Protein AF-A0A9X8DIW0-F1 (afdb_monomer_lite)

Foldseek 3Di:
DDDPPPPDPPFDKDKDQLDPDAADDDDDDPVQVVLQDPDQQQVSDPVCVVVVVRDDPDDDQPPPVDPPDPSRDHDDDVCVVVVSVCCNVRRHMDMDGPVNVVVVVVVVVVVVCVVCVLVCVVVPDVDNDDDDDDDDD

Structure (mmCIF, N/CA/C/O backbone):
data_AF-A0A9X8DIW0-F1
#
_entry.id   AF-A0A9X8DIW0-F1
#
loop_
_atom_site.group_PDB
_atom_site.id
_atom_site.type_symbol
_atom_site.label_atom_id
_atom_site.label_alt_id
_atom_site.label_comp_id
_atom_site.label_asym_id
_atom_site.label_entity_id
_atom_site.label_seq_id
_atom_site.pdbx_PDB_ins_code
_atom_site.Cartn_x
_atom_site.Cartn_y
_atom_site.Cartn_z
_atom_site.occupancy
_atom_site.B_iso_or_equiv
_atom_site.auth_seq_id
_atom_site.auth_comp_id
_atom_site.auth_asym_id
_atom_site.auth_atom_id
_atom_site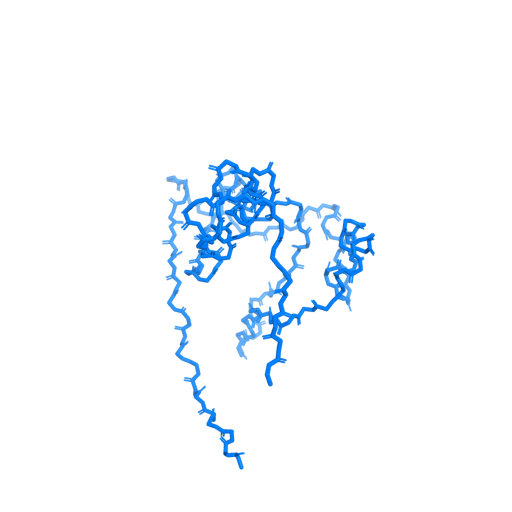.pdbx_PDB_model_num
ATOM 1 N N . MET A 1 1 ? 11.381 -21.574 27.073 1.00 36.53 1 MET A N 1
ATOM 2 C CA . MET A 1 1 ? 10.519 -21.071 25.984 1.00 36.53 1 MET A CA 1
ATOM 3 C C . MET A 1 1 ? 11.313 -21.214 24.698 1.00 36.53 1 MET A C 1
ATOM 5 O O . MET A 1 1 ? 12.237 -20.447 24.476 1.00 36.53 1 MET A O 1
ATOM 9 N N . ALA A 1 2 ? 11.086 -22.306 23.968 1.00 27.34 2 ALA A N 1
ATOM 10 C CA . ALA A 1 2 ? 11.862 -22.637 22.780 1.00 27.34 2 ALA A CA 1
ATOM 11 C C . ALA A 1 2 ? 11.451 -21.700 21.638 1.00 27.34 2 ALA A C 1
ATOM 13 O O . ALA A 1 2 ? 10.291 -21.709 21.22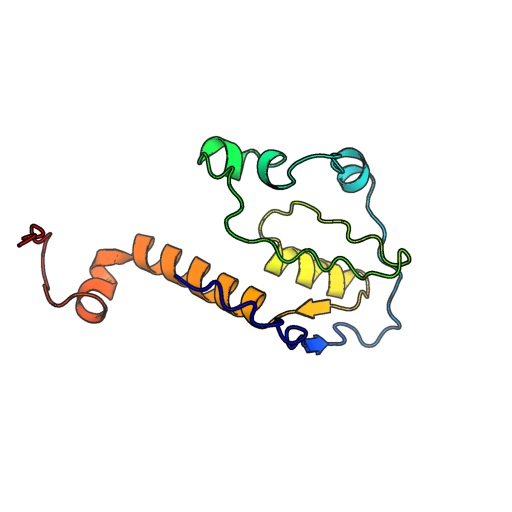9 1.00 27.34 2 ALA A O 1
ATOM 14 N N . LEU A 1 3 ? 12.389 -20.882 21.153 1.00 31.86 3 LEU A N 1
ATOM 15 C CA . LEU A 1 3 ? 12.246 -20.214 19.865 1.00 31.86 3 LEU A CA 1
ATOM 16 C C . LEU A 1 3 ? 12.238 -21.309 18.796 1.00 31.86 3 LEU A C 1
ATOM 18 O O . LEU A 1 3 ? 13.279 -21.876 18.465 1.00 31.86 3 LEU A O 1
ATOM 22 N N . LEU A 1 4 ? 11.053 -21.629 18.283 1.00 32.50 4 LEU A N 1
ATOM 23 C CA . LEU A 1 4 ? 10.934 -22.386 17.050 1.00 32.50 4 LEU A CA 1
ATOM 24 C C . LEU A 1 4 ? 11.437 -21.469 15.926 1.00 32.50 4 LEU A C 1
ATOM 26 O O . LEU A 1 4 ? 10.737 -20.551 15.498 1.00 32.50 4 LEU A O 1
ATOM 30 N N . LEU A 1 5 ? 12.667 -21.704 15.472 1.00 37.09 5 LEU A N 1
ATOM 31 C CA . LEU A 1 5 ? 13.135 -21.273 14.158 1.00 37.09 5 LEU A CA 1
ATOM 32 C C . LEU A 1 5 ? 12.293 -22.014 13.114 1.00 37.09 5 LEU A C 1
ATOM 34 O O . LEU A 1 5 ? 12.677 -23.062 12.601 1.00 37.09 5 LEU A O 1
ATOM 38 N N . VAL A 1 6 ? 11.103 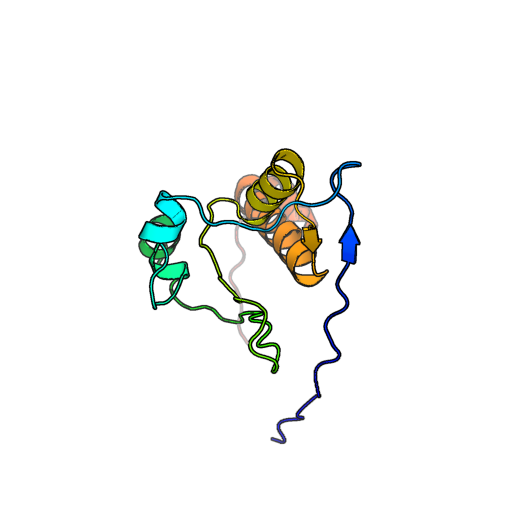-21.487 12.831 1.00 36.91 6 VAL A N 1
ATOM 39 C CA . VAL A 1 6 ? 10.397 -21.806 11.595 1.00 36.91 6 VAL A CA 1
ATOM 40 C C . VAL A 1 6 ? 11.242 -21.187 10.492 1.00 36.91 6 VAL A C 1
ATOM 42 O O . VAL A 1 6 ? 11.278 -19.965 10.347 1.00 36.91 6 VAL A O 1
ATOM 45 N N . ALA A 1 7 ? 11.962 -22.027 9.748 1.00 38.59 7 ALA A N 1
ATOM 46 C CA . ALA A 1 7 ? 12.484 -21.650 8.446 1.00 38.59 7 ALA A CA 1
ATOM 47 C C . ALA A 1 7 ? 11.295 -21.109 7.640 1.00 38.59 7 ALA A C 1
ATOM 49 O O . ALA A 1 7 ? 10.390 -21.865 7.280 1.00 38.59 7 ALA A O 1
ATOM 50 N N . ARG A 1 8 ? 11.232 -19.780 7.475 1.00 43.16 8 ARG A N 1
ATOM 51 C CA . ARG A 1 8 ? 10.155 -19.131 6.730 1.00 43.16 8 ARG A CA 1
ATOM 52 C C . ARG A 1 8 ? 10.195 -19.695 5.307 1.00 43.16 8 ARG A C 1
ATOM 54 O O . ARG A 1 8 ? 11.244 -19.586 4.671 1.00 43.16 8 ARG A O 1
ATOM 61 N N . PRO A 1 9 ? 9.105 -20.298 4.801 1.00 44.84 9 PRO A N 1
ATOM 62 C CA . PRO A 1 9 ? 9.025 -20.607 3.383 1.00 44.84 9 PRO A CA 1
ATOM 63 C C . PRO A 1 9 ? 9.224 -19.302 2.610 1.00 44.84 9 PRO A C 1
ATOM 65 O O . PRO A 1 9 ? 8.772 -18.249 3.068 1.00 44.84 9 PRO A O 1
ATOM 68 N N . ALA A 1 10 ? 9.916 -19.368 1.468 1.00 56.03 10 ALA A N 1
ATOM 69 C CA . ALA A 1 10 ? 9.984 -18.256 0.528 1.00 56.03 10 ALA A CA 1
ATOM 70 C C . ALA A 1 10 ? 8.559 -17.712 0.361 1.00 56.03 10 ALA A C 1
ATOM 72 O O . ALA A 1 10 ? 7.662 -18.460 -0.031 1.00 56.03 10 ALA A O 1
ATOM 73 N N . HIS A 1 11 ? 8.323 -16.473 0.807 1.00 60.78 11 HIS A N 1
ATOM 74 C CA . HIS A 1 11 ? 6.977 -15.909 0.831 1.00 60.78 11 HIS A CA 1
ATOM 75 C C . HIS A 1 11 ? 6.410 -16.019 -0.586 1.00 60.78 11 HIS A C 1
ATOM 77 O O . HIS A 1 11 ? 7.044 -15.550 -1.530 1.00 60.78 11 HIS A O 1
ATOM 83 N N . ALA A 1 12 ? 5.253 -16.670 -0.741 1.00 68.31 12 ALA A N 1
ATOM 84 C CA . ALA A 1 12 ? 4.592 -16.762 -2.035 1.00 68.31 12 ALA A CA 1
ATOM 85 C C . ALA A 1 12 ? 4.382 -15.335 -2.550 1.00 68.31 12 ALA A C 1
ATOM 87 O O . ALA A 1 12 ? 3.722 -14.547 -1.885 1.00 68.31 12 ALA A O 1
ATOM 88 N N . SER A 1 13 ? 4.984 -14.977 -3.676 1.00 69.88 13 SER A N 1
ATOM 89 C CA . SER A 1 13 ? 4.797 -13.684 -4.326 1.00 69.88 13 SER A CA 1
ATOM 90 C C . SER A 1 13 ? 4.102 -13.899 -5.660 1.00 69.88 13 SER A C 1
ATOM 92 O O . SER A 1 13 ? 4.223 -14.956 -6.282 1.00 69.88 13 SER A O 1
ATOM 94 N N . VAL A 1 14 ? 3.325 -12.907 -6.083 1.00 75.81 14 VAL A N 1
ATOM 95 C CA . VAL A 1 14 ? 2.675 -12.921 -7.390 1.00 75.81 14 VAL A CA 1
ATOM 96 C C . VAL A 1 14 ? 3.308 -11.822 -8.224 1.00 75.81 14 VAL A C 1
ATOM 98 O O . VAL A 1 14 ? 3.248 -10.644 -7.867 1.00 75.81 14 VAL A O 1
ATOM 101 N N . THR A 1 15 ? 3.914 -12.221 -9.336 1.00 79.62 15 THR A N 1
ATOM 102 C CA . THR A 1 15 ? 4.410 -11.303 -10.358 1.00 79.62 15 THR A CA 1
ATOM 103 C C . THR A 1 15 ? 3.362 -11.194 -11.444 1.00 79.62 15 THR A C 1
ATOM 105 O O . THR A 1 15 ? 2.865 -12.206 -11.940 1.00 79.62 15 THR A O 1
ATOM 108 N N . PHE A 1 16 ? 3.039 -9.972 -11.831 1.00 74.44 16 PHE A N 1
ATOM 109 C CA . PHE A 1 16 ? 2.148 -9.712 -12.948 1.00 74.44 16 PHE A CA 1
ATOM 110 C C . PHE A 1 16 ? 2.823 -8.780 -13.931 1.00 74.44 16 PHE A C 1
ATOM 112 O O . PHE A 1 16 ? 3.582 -7.879 -13.562 1.00 74.44 16 PHE A O 1
ATOM 119 N N . ASP A 1 17 ? 2.533 -9.027 -15.202 1.00 80.12 17 ASP A N 1
ATOM 120 C CA . ASP A 1 17 ? 2.941 -8.126 -16.254 1.00 80.12 17 ASP A CA 1
ATOM 121 C C . ASP A 1 17 ? 1.940 -6.975 -16.318 1.00 80.12 17 ASP A C 1
ATOM 123 O O . ASP A 1 17 ? 0.772 -7.153 -16.666 1.00 80.12 17 ASP A O 1
ATOM 127 N N . VAL A 1 18 ? 2.379 -5.798 -15.883 1.00 83.00 18 VAL A N 1
ATOM 128 C CA . VAL A 1 18 ? 1.535 -4.598 -15.839 1.00 83.00 18 VAL A CA 1
ATOM 129 C C . VAL A 1 18 ? 1.360 -3.974 -17.219 1.00 83.00 18 VAL A C 1
ATOM 131 O O . VAL A 1 18 ? 0.447 -3.175 -17.406 1.00 83.00 18 VAL A O 1
ATOM 134 N N . SER A 1 19 ? 2.210 -4.314 -18.191 1.00 81.00 19 SER A N 1
ATOM 135 C CA . SER A 1 19 ? 2.206 -3.714 -19.522 1.00 81.00 19 SER A CA 1
ATOM 136 C C . SER A 1 19 ? 2.588 -4.747 -20.583 1.00 81.00 19 SER A C 1
ATOM 138 O O . SER A 1 19 ? 3.519 -5.499 -20.358 1.00 81.00 19 SER A O 1
ATOM 140 N N . PRO A 1 20 ? 1.971 -4.761 -21.779 1.00 83.94 20 PRO A N 1
ATOM 141 C CA . PRO A 1 20 ? 2.337 -5.707 -22.845 1.00 83.94 20 PRO A CA 1
ATOM 142 C C . PRO A 1 20 ? 3.721 -5.438 -23.475 1.00 83.94 20 PRO A C 1
ATOM 144 O O . PRO A 1 20 ? 4.093 -6.072 -24.462 1.00 83.94 20 PRO A O 1
ATOM 147 N N . VAL A 1 21 ? 4.461 -4.453 -22.964 1.00 87.50 21 VAL A N 1
ATOM 148 C CA . VAL A 1 21 ? 5.768 -4.020 -23.461 1.00 87.50 21 VAL A CA 1
ATOM 149 C C . VAL A 1 21 ? 6.862 -4.682 -22.627 1.00 87.50 21 VAL A C 1
ATOM 151 O O . VAL A 1 21 ? 6.726 -4.808 -21.414 1.00 87.50 21 VAL A O 1
ATOM 154 N N . LYS A 1 22 ? 7.973 -5.070 -23.269 1.00 87.88 22 LYS A N 1
ATOM 155 C CA . LYS A 1 22 ? 9.136 -5.641 -22.576 1.00 87.88 22 LYS A CA 1
ATOM 156 C C . LYS A 1 22 ? 9.570 -4.731 -21.424 1.00 87.88 22 LYS A C 1
ATOM 158 O O . LYS A 1 22 ? 9.754 -3.533 -21.631 1.00 87.88 22 LYS A O 1
ATOM 163 N N . ALA A 1 23 ? 9.773 -5.323 -20.250 1.00 86.31 23 ALA A N 1
ATOM 164 C CA . ALA A 1 23 ? 10.077 -4.550 -19.065 1.00 86.31 23 ALA A CA 1
ATOM 165 C C . ALA A 1 23 ? 11.423 -3.811 -19.153 1.00 86.31 23 ALA A C 1
ATOM 167 O O . ALA A 1 23 ? 12.425 -4.359 -19.625 1.00 86.31 23 ALA A O 1
ATOM 168 N N . ASN A 1 24 ? 11.432 -2.578 -18.654 1.00 86.94 24 ASN A N 1
ATOM 169 C CA . ASN A 1 24 ? 12.611 -1.737 -18.514 1.00 86.94 24 ASN A CA 1
ATOM 170 C C . ASN A 1 24 ? 13.320 -2.005 -17.177 1.00 86.94 24 ASN A C 1
ATOM 172 O O . ASN A 1 24 ? 12.646 -2.281 -16.175 1.00 86.94 24 ASN A O 1
ATOM 176 N N . PRO A 1 25 ? 14.659 -1.871 -17.125 1.00 84.31 25 PRO A N 1
ATOM 177 C CA . PRO A 1 25 ? 15.393 -1.903 -15.865 1.00 84.31 25 PRO A CA 1
ATOM 178 C C . PRO A 1 25 ? 14.915 -0.783 -14.935 1.00 84.31 25 PRO A C 1
ATOM 180 O O . PRO A 1 25 ? 14.544 0.302 -15.385 1.00 84.31 25 PRO A O 1
ATOM 183 N N . PHE A 1 26 ? 14.909 -1.056 -13.632 1.00 81.25 26 PHE A N 1
ATOM 184 C CA . PHE A 1 26 ? 14.533 -0.063 -12.635 1.00 81.25 26 PHE A CA 1
ATOM 185 C C . PHE A 1 26 ? 15.673 0.935 -12.422 1.00 81.25 26 PHE A C 1
ATOM 187 O O . PHE A 1 26 ? 16.791 0.546 -12.085 1.00 81.25 26 PHE A O 1
ATOM 194 N N . GLU A 1 27 ? 15.378 2.224 -12.572 1.00 81.50 27 GLU A N 1
ATOM 195 C CA . GLU A 1 27 ? 16.327 3.302 -12.312 1.00 81.50 27 GLU A CA 1
ATOM 196 C C . GLU A 1 27 ? 15.748 4.314 -11.326 1.00 81.50 27 GLU A C 1
ATOM 198 O O . GLU A 1 27 ? 14.592 4.733 -11.425 1.00 81.50 27 GLU A O 1
ATOM 203 N N . LEU A 1 28 ? 16.590 4.737 -10.381 1.00 77.25 28 LEU A N 1
ATOM 204 C CA . LEU A 1 28 ? 16.266 5.822 -9.461 1.00 77.25 28 LEU A CA 1
ATOM 205 C C . LEU A 1 28 ? 16.291 7.152 -10.198 1.00 77.25 28 LEU A C 1
ATOM 207 O O . LEU A 1 28 ? 17.271 7.473 -10.891 1.00 77.25 28 LEU A O 1
ATOM 211 N N . ASP A 1 29 ? 15.263 7.962 -9.976 1.00 77.12 29 ASP A N 1
ATOM 212 C CA . ASP A 1 29 ? 15.304 9.345 -10.424 1.00 77.12 29 ASP A CA 1
ATOM 213 C C . ASP A 1 29 ? 16.295 10.175 -9.580 1.00 77.12 29 ASP A C 1
ATOM 215 O O . ASP A 1 29 ? 16.903 9.705 -8.610 1.00 77.12 29 ASP A O 1
ATOM 219 N N . PHE A 1 30 ? 16.528 11.421 -9.990 1.00 72.38 30 PHE A N 1
ATOM 220 C CA . PHE A 1 30 ? 17.466 12.310 -9.303 1.00 72.38 30 PHE A CA 1
ATOM 221 C C . PHE A 1 30 ? 17.085 12.558 -7.835 1.00 72.38 30 PHE A C 1
ATOM 223 O O . PHE A 1 30 ? 17.960 12.574 -6.967 1.00 72.38 30 PHE A O 1
ATOM 230 N N . LEU A 1 31 ? 15.793 12.724 -7.549 1.00 68.94 31 LEU A N 1
ATOM 231 C CA . LEU A 1 31 ? 15.292 13.018 -6.212 1.00 68.94 31 LEU A CA 1
ATOM 232 C C . LEU A 1 31 ? 15.384 11.782 -5.314 1.00 68.94 31 LEU A C 1
ATOM 234 O O . LEU A 1 31 ? 15.800 11.897 -4.169 1.00 68.94 31 LEU A O 1
ATOM 238 N N . GLU A 1 32 ? 15.075 10.601 -5.836 1.00 74.06 32 GLU A N 1
ATOM 239 C CA . GLU A 1 32 ? 15.212 9.322 -5.137 1.00 74.06 32 GLU A CA 1
ATOM 240 C C . GLU A 1 32 ? 16.671 8.983 -4.846 1.00 74.06 32 GLU A C 1
ATOM 242 O O . GLU A 1 32 ? 16.992 8.476 -3.772 1.00 74.06 32 GLU A O 1
ATOM 247 N N . ARG A 1 33 ? 17.577 9.319 -5.768 1.00 70.94 33 ARG A N 1
ATOM 248 C CA . ARG A 1 33 ? 19.020 9.158 -5.570 1.00 70.94 33 ARG A CA 1
ATOM 249 C C . ARG A 1 33 ? 19.565 10.130 -4.520 1.00 70.94 33 ARG A C 1
ATOM 251 O O . ARG A 1 33 ? 20.435 9.743 -3.749 1.00 70.94 33 ARG A O 1
ATOM 258 N N . ALA A 1 34 ? 19.035 11.353 -4.456 1.00 63.59 34 ALA A N 1
ATOM 259 C CA . ALA A 1 34 ? 19.357 12.325 -3.409 1.00 63.59 34 ALA A CA 1
ATOM 260 C C . ALA A 1 34 ? 18.719 11.969 -2.054 1.00 63.59 34 ALA A C 1
ATOM 262 O O . ALA A 1 34 ? 19.278 12.275 -1.003 1.00 63.59 34 ALA A O 1
ATOM 263 N N . LEU A 1 35 ? 17.555 11.315 -2.083 1.00 62.66 35 LEU A N 1
ATOM 264 C CA . LEU A 1 35 ? 16.843 10.843 -0.903 1.00 62.66 35 LEU A CA 1
ATOM 265 C C . LEU A 1 35 ? 17.378 9.524 -0.374 1.00 62.66 35 LEU A C 1
ATOM 267 O O . LEU A 1 35 ? 17.047 9.255 0.769 1.00 62.66 35 LEU A O 1
ATOM 271 N N . LYS A 1 36 ? 18.148 8.741 -1.153 1.00 59.97 36 LYS A N 1
ATOM 272 C CA . LYS A 1 36 ? 18.758 7.448 -0.784 1.00 59.97 36 LYS A CA 1
ATOM 273 C C . LYS A 1 36 ? 19.629 7.644 0.468 1.00 59.97 36 LYS A C 1
ATOM 275 O O . LYS A 1 36 ? 20.794 8.030 0.348 1.00 59.97 36 LYS A O 1
ATOM 280 N N . PRO A 1 37 ? 19.115 7.419 1.689 1.00 50.19 37 PRO A N 1
ATOM 281 C CA . PRO A 1 37 ? 19.923 7.586 2.875 1.00 50.19 37 PRO A CA 1
ATOM 282 C C . PRO A 1 37 ? 20.583 6.234 3.147 1.00 50.19 37 PRO A C 1
ATOM 284 O O . PRO A 1 37 ? 19.948 5.188 3.042 1.00 50.19 37 PRO A O 1
ATOM 287 N N . GLY A 1 38 ? 21.826 6.219 3.612 1.00 52.75 38 GLY A N 1
ATOM 288 C CA . GLY A 1 38 ? 22.373 5.039 4.294 1.00 52.75 38 GLY A CA 1
ATOM 289 C C . GLY A 1 38 ? 21.699 4.776 5.656 1.00 52.75 38 GLY A C 1
ATOM 290 O O . GLY A 1 38 ? 22.378 4.375 6.592 1.00 52.75 38 GLY A O 1
ATOM 291 N N . GLY A 1 39 ? 20.406 5.090 5.815 1.00 58.00 39 GLY A N 1
ATOM 292 C CA . GLY A 1 39 ? 19.682 5.152 7.087 1.00 58.00 39 GLY A CA 1
ATOM 293 C C . GLY A 1 39 ? 18.216 4.715 6.983 1.00 58.00 39 GLY A C 1
ATOM 294 O O . GLY A 1 39 ? 17.719 4.399 5.905 1.00 58.00 39 GLY A O 1
ATOM 295 N N . HIS A 1 40 ? 17.518 4.688 8.125 1.00 62.03 40 HIS A N 1
ATOM 296 C CA . HIS A 1 40 ? 16.141 4.187 8.239 1.00 62.03 40 HIS A CA 1
ATOM 297 C C . HIS A 1 40 ? 15.175 4.966 7.328 1.00 62.03 40 HIS A C 1
ATOM 299 O O . HIS A 1 40 ? 14.826 6.116 7.599 1.00 62.03 40 HIS A O 1
ATOM 305 N N . VAL A 1 41 ? 14.699 4.305 6.270 1.00 69.25 41 VAL A N 1
ATOM 306 C CA . VAL A 1 41 ? 13.831 4.857 5.214 1.00 69.25 41 VAL A CA 1
ATOM 307 C C . VAL A 1 41 ? 12.579 5.548 5.774 1.00 69.25 41 VAL A C 1
ATOM 309 O O . VAL A 1 41 ? 12.135 6.562 5.240 1.00 69.25 41 VAL A O 1
ATOM 312 N N . VAL A 1 42 ? 12.059 5.077 6.907 1.00 70.38 42 VAL A N 1
ATOM 313 C CA . VAL A 1 42 ? 10.885 5.651 7.586 1.00 70.38 42 VAL A CA 1
ATOM 314 C C . VAL A 1 42 ? 11.134 7.073 8.106 1.00 70.38 42 VAL A C 1
ATOM 316 O O . VAL A 1 42 ? 10.264 7.931 7.984 1.00 70.38 42 VAL A O 1
ATOM 319 N N . HIS A 1 43 ? 12.337 7.377 8.600 1.00 70.25 43 HIS A N 1
ATOM 320 C CA . HIS A 1 43 ? 12.665 8.709 9.127 1.00 70.25 43 HIS A CA 1
ATOM 321 C C . HIS A 1 43 ? 12.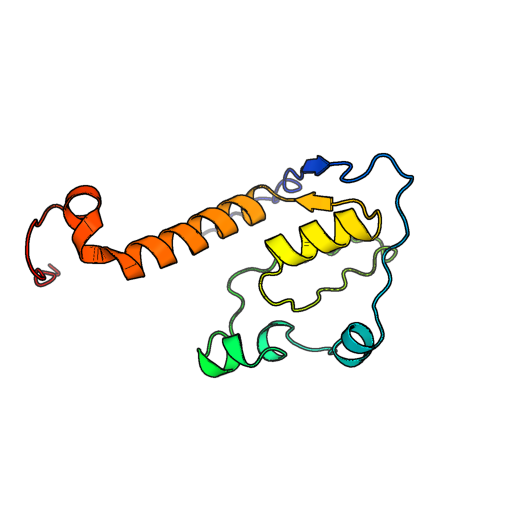809 9.783 8.045 1.00 70.25 43 HIS A C 1
ATOM 323 O O . HIS A 1 43 ? 12.779 10.972 8.362 1.00 70.25 43 HIS A O 1
ATOM 329 N N . SER A 1 44 ? 12.962 9.381 6.780 1.00 71.69 44 SER A N 1
ATOM 330 C CA . SER A 1 44 ? 13.106 10.316 5.659 1.00 71.69 44 SER A CA 1
ATOM 331 C C . SER A 1 44 ? 11.817 11.088 5.343 1.00 71.69 44 SER A C 1
ATOM 333 O O . SER A 1 44 ? 11.867 12.110 4.660 1.00 71.69 44 SER A O 1
ATOM 335 N N . ARG A 1 45 ? 10.657 10.636 5.846 1.00 74.19 45 ARG A N 1
ATOM 336 C CA . ARG A 1 45 ? 9.352 11.262 5.593 1.00 74.19 45 ARG A CA 1
ATOM 337 C C . ARG A 1 45 ? 8.840 11.992 6.831 1.00 74.19 45 ARG A C 1
ATOM 339 O O . ARG A 1 45 ? 8.779 11.435 7.926 1.00 74.19 45 ARG A O 1
ATOM 346 N N . THR A 1 46 ? 8.423 13.241 6.628 1.00 75.38 46 THR A N 1
ATOM 347 C CA . THR A 1 46 ? 7.863 14.103 7.678 1.00 75.38 46 THR A CA 1
ATOM 348 C C . THR A 1 46 ? 6.587 13.524 8.274 1.00 75.38 46 THR A C 1
ATOM 350 O O . THR A 1 46 ? 6.448 13.538 9.484 1.00 75.38 46 THR A O 1
ATOM 353 N N . GLU A 1 47 ? 5.721 12.911 7.461 1.00 75.50 47 GLU A N 1
ATOM 354 C CA . GLU A 1 47 ? 4.473 12.283 7.918 1.00 75.50 47 GLU A CA 1
ATOM 355 C C . GLU A 1 47 ? 4.696 11.280 9.063 1.00 75.50 47 GLU A C 1
ATOM 357 O O . GLU A 1 47 ? 4.064 11.380 10.114 1.00 75.50 47 GLU A O 1
ATOM 362 N N . TYR A 1 48 ? 5.652 10.358 8.906 1.00 75.94 48 TYR A N 1
ATOM 363 C CA . TYR A 1 48 ? 5.972 9.375 9.944 1.00 75.94 48 TYR A CA 1
ATOM 364 C C . TYR A 1 48 ? 6.678 10.007 11.142 1.00 75.94 48 TYR A C 1
ATOM 366 O O . TYR A 1 48 ? 6.429 9.627 12.287 1.00 75.94 48 TYR A O 1
ATOM 374 N N . LYS A 1 49 ? 7.542 10.998 10.897 1.00 76.19 49 LYS A N 1
ATOM 375 C CA . LYS A 1 49 ? 8.233 11.734 11.960 1.00 76.19 49 LYS A CA 1
ATOM 376 C C . LYS A 1 49 ? 7.246 12.494 12.850 1.00 76.19 49 LYS A C 1
ATOM 378 O O . LYS A 1 49 ? 7.354 12.413 14.073 1.00 76.19 49 LYS A O 1
ATOM 383 N N . ASP A 1 50 ? 6.282 13.180 12.248 1.00 81.25 50 ASP A N 1
ATOM 384 C CA . ASP A 1 50 ? 5.284 13.999 12.938 1.00 81.25 50 ASP A CA 1
ATOM 385 C C . ASP A 1 50 ? 4.323 13.123 13.754 1.00 81.25 50 ASP A C 1
ATOM 387 O O . ASP A 1 50 ? 3.952 13.478 14.873 1.00 81.25 50 ASP A O 1
ATOM 391 N N . GLN A 1 51 ? 4.006 11.927 13.248 1.00 78.94 51 GLN A N 1
ATOM 392 C CA . GLN A 1 51 ? 3.211 10.923 13.965 1.00 78.94 51 GLN A CA 1
ATOM 393 C C . GLN A 1 51 ? 4.022 10.081 14.967 1.00 78.94 51 GLN A C 1
ATOM 395 O O . GLN A 1 51 ? 3.459 9.229 15.651 1.00 78.94 51 GLN A O 1
ATOM 400 N N . ARG A 1 52 ? 5.336 10.323 15.098 1.00 78.12 52 ARG A N 1
ATOM 401 C CA . ARG A 1 52 ? 6.275 9.523 15.913 1.00 78.12 52 ARG A CA 1
ATOM 402 C C . ARG A 1 52 ? 6.286 8.026 15.563 1.00 78.12 52 ARG A C 1
ATOM 404 O O . ARG A 1 52 ? 6.619 7.189 16.399 1.00 78.12 52 ARG A O 1
ATOM 411 N N . CYS A 1 53 ? 5.985 7.685 14.314 1.00 71.94 53 CYS A N 1
ATOM 412 C CA . CYS A 1 53 ? 6.044 6.328 13.780 1.00 71.94 53 CYS A CA 1
ATOM 413 C C . CYS A 1 53 ? 7.452 6.032 13.246 1.00 71.94 53 CYS A C 1
ATOM 415 O O . CYS A 1 53 ? 7.675 6.007 12.041 1.00 71.94 53 CYS A O 1
ATOM 417 N N . SER A 1 54 ? 8.428 5.864 14.138 1.00 71.56 54 SER A N 1
ATOM 418 C CA . SER A 1 54 ? 9.832 5.619 13.763 1.00 71.56 54 SER A CA 1
ATOM 419 C C . SER A 1 54 ? 10.229 4.148 13.711 1.00 71.56 54 SER A C 1
ATOM 421 O O . SER A 1 54 ? 11.199 3.791 13.043 1.00 71.56 54 SER A O 1
ATOM 423 N N . GLU A 1 55 ? 9.518 3.302 14.451 1.00 72.19 55 GLU A N 1
ATOM 424 C CA . GLU A 1 55 ? 9.868 1.897 14.611 1.00 72.19 55 GLU A CA 1
ATOM 425 C C . GLU A 1 55 ? 9.259 1.050 13.492 1.00 72.19 55 GLU A C 1
ATOM 427 O O . GLU A 1 55 ? 8.061 1.110 13.216 1.00 72.19 55 GLU A O 1
ATOM 432 N N . VAL A 1 56 ? 10.097 0.234 12.854 1.00 70.88 56 VAL A N 1
ATOM 433 C CA . VAL A 1 56 ? 9.650 -0.775 11.894 1.00 70.88 56 VAL A CA 1
ATOM 434 C C . VAL A 1 56 ? 9.527 -2.095 12.640 1.00 70.88 56 VAL A C 1
ATOM 436 O O . VAL A 1 56 ? 10.529 -2.744 12.917 1.00 70.88 56 VAL A O 1
ATOM 439 N N . ILE A 1 57 ? 8.294 -2.495 12.951 1.00 63.19 57 ILE A N 1
ATOM 440 C CA . ILE A 1 57 ? 8.007 -3.734 13.696 1.00 63.19 57 ILE A CA 1
ATOM 441 C C . ILE A 1 57 ? 8.438 -4.973 12.894 1.00 63.19 57 ILE A C 1
ATOM 443 O O . ILE A 1 57 ? 8.884 -5.970 13.456 1.00 63.19 57 ILE A O 1
ATOM 447 N N . GLN A 1 58 ? 8.325 -4.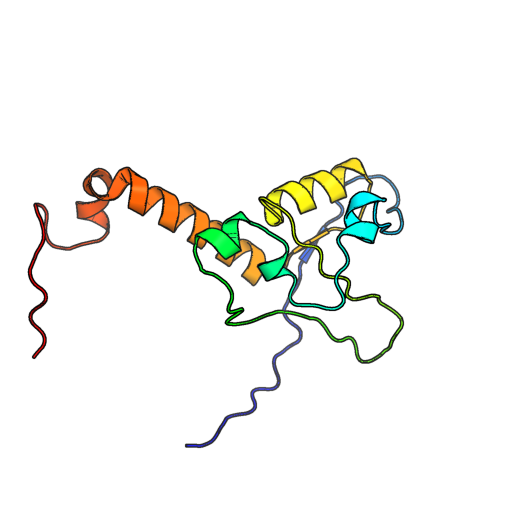914 11.565 1.00 60.66 58 GLN A N 1
ATOM 448 C CA . GLN A 1 58 ? 8.804 -5.961 10.673 1.00 60.66 58 GLN A CA 1
ATOM 449 C C . GLN A 1 58 ? 9.090 -5.369 9.290 1.00 60.66 58 GLN A C 1
ATOM 451 O O . GLN A 1 58 ? 8.221 -4.721 8.708 1.00 60.66 58 GLN A O 1
ATOM 456 N N . SER A 1 59 ? 10.286 -5.605 8.748 1.00 62.62 59 SER A N 1
ATOM 457 C CA . SER A 1 59 ? 10.579 -5.355 7.336 1.00 62.62 59 SER A CA 1
ATOM 458 C C . SER A 1 59 ? 10.615 -6.671 6.574 1.00 62.62 59 SER A C 1
ATOM 460 O O . SER A 1 59 ? 10.721 -7.761 7.135 1.00 62.62 59 SER A O 1
ATOM 462 N N . SER A 1 60 ? 10.479 -6.572 5.264 1.00 56.47 60 SER A N 1
ATOM 463 C CA . SER A 1 60 ? 10.691 -7.692 4.363 1.00 56.47 60 SER A CA 1
ATOM 464 C C . SER A 1 60 ? 11.775 -7.326 3.377 1.00 56.47 60 SER A C 1
ATOM 466 O O . SER A 1 60 ? 11.538 -7.218 2.183 1.00 56.47 60 SER A O 1
ATOM 468 N N . SER A 1 61 ? 12.952 -7.037 3.912 1.00 58.03 61 SER A N 1
ATOM 469 C CA . SER A 1 61 ? 14.152 -6.933 3.099 1.00 58.03 61 SER A CA 1
ATOM 470 C C . SER A 1 61 ? 14.486 -8.354 2.662 1.00 58.03 61 SER A C 1
ATOM 472 O O . SER A 1 61 ? 14.738 -9.213 3.513 1.00 58.03 61 SER A O 1
ATOM 474 N N . SER A 1 62 ? 14.395 -8.631 1.367 1.00 49.41 62 SER A N 1
ATOM 475 C CA . SER A 1 62 ? 14.853 -9.900 0.827 1.00 49.41 62 SER A CA 1
ATOM 476 C C . SER A 1 62 ? 16.344 -9.736 0.612 1.00 49.41 62 SER A C 1
ATOM 478 O O . SER A 1 62 ? 16.781 -9.451 -0.493 1.00 49.41 62 SER A O 1
ATOM 480 N N . SER A 1 63 ? 17.142 -9.933 1.661 1.00 45.09 63 SER A N 1
ATOM 481 C CA . SER A 1 63 ? 18.571 -10.164 1.482 1.00 45.09 63 SER A CA 1
ATOM 482 C C . SER A 1 63 ? 18.741 -11.457 0.681 1.00 45.09 63 SER A C 1
ATOM 484 O O . SER A 1 63 ? 18.893 -12.545 1.238 1.00 45.09 63 SER A O 1
ATOM 486 N N . THR A 1 64 ? 18.659 -11.358 -0.647 1.00 40.31 64 THR A N 1
ATOM 487 C CA . THR A 1 64 ? 19.138 -12.403 -1.535 1.00 40.31 64 THR A CA 1
ATOM 488 C C . THR A 1 64 ? 20.625 -12.522 -1.256 1.00 40.31 64 THR A C 1
ATOM 490 O O . THR A 1 64 ? 21.373 -11.548 -1.304 1.00 40.31 64 THR A O 1
ATOM 493 N N . VAL A 1 65 ? 21.027 -13.728 -0.874 1.00 42.69 65 VAL A N 1
ATOM 494 C CA . VAL A 1 65 ? 22.384 -14.088 -0.448 1.00 42.69 65 VAL A CA 1
ATOM 495 C C . VAL A 1 65 ? 23.407 -13.933 -1.589 1.00 42.69 65 VAL A C 1
ATOM 497 O O . VAL A 1 65 ? 24.609 -13.957 -1.346 1.00 42.69 65 VAL A O 1
ATOM 500 N N . ASP A 1 66 ? 22.939 -13.655 -2.805 1.00 39.38 66 ASP A N 1
ATOM 501 C CA . ASP A 1 66 ? 23.752 -13.384 -3.980 1.00 39.38 66 ASP A CA 1
ATOM 502 C C . ASP A 1 66 ? 23.657 -11.886 -4.306 1.00 39.38 66 ASP A C 1
ATOM 504 O O . ASP A 1 66 ? 22.588 -11.377 -4.643 1.00 39.38 66 ASP A O 1
ATOM 508 N N . GLY A 1 67 ? 24.767 -11.161 -4.132 1.00 42.56 67 GLY A N 1
ATOM 509 C CA . GLY A 1 67 ? 24.875 -9.695 -4.194 1.00 42.56 67 GLY A CA 1
ATOM 510 C C . GLY A 1 67 ? 24.663 -9.044 -5.569 1.00 42.56 67 GLY A C 1
ATOM 511 O O . GLY A 1 67 ? 25.403 -8.126 -5.911 1.00 42.56 67 GLY A O 1
ATOM 512 N N . ASP A 1 68 ? 23.685 -9.508 -6.346 1.00 41.25 68 ASP A N 1
ATOM 513 C CA . ASP A 1 68 ? 23.388 -9.048 -7.710 1.00 41.25 68 ASP A CA 1
ATOM 514 C C . ASP A 1 68 ? 22.093 -8.213 -7.811 1.00 41.25 68 ASP A C 1
ATOM 516 O O . ASP A 1 68 ? 21.821 -7.588 -8.836 1.00 41.25 68 ASP A O 1
ATOM 520 N N . HIS A 1 69 ?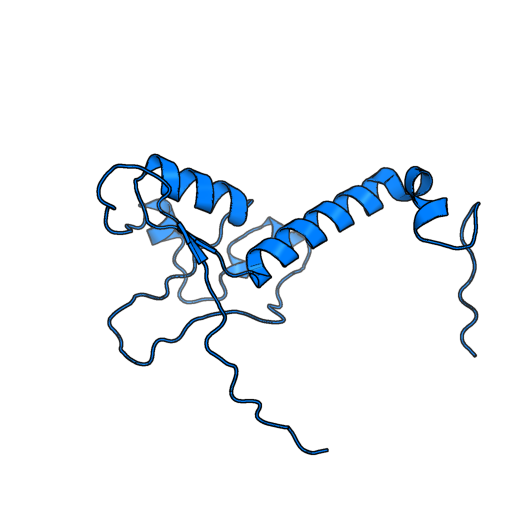 21.273 -8.155 -6.756 1.00 51.19 69 HIS A N 1
ATOM 521 C CA . HIS A 1 69 ? 20.052 -7.340 -6.727 1.00 51.19 69 HIS A CA 1
ATOM 522 C C . HIS A 1 69 ? 20.168 -6.266 -5.641 1.00 51.19 69 HIS A C 1
ATOM 524 O O . HIS A 1 69 ? 20.193 -6.562 -4.448 1.00 51.19 69 HIS A O 1
ATOM 530 N N . ASP A 1 70 ? 20.295 -5.004 -6.070 1.00 54.41 70 ASP A N 1
ATOM 531 C CA . ASP A 1 70 ? 20.279 -3.831 -5.191 1.00 54.41 70 ASP A CA 1
ATOM 532 C C . ASP A 1 70 ? 18.884 -3.736 -4.554 1.00 54.41 70 ASP A C 1
ATOM 534 O O . ASP A 1 70 ? 17.948 -3.224 -5.170 1.00 54.41 70 ASP A O 1
ATOM 538 N N . ASP A 1 71 ? 18.744 -4.274 -3.339 1.00 61.84 71 ASP A N 1
ATOM 539 C CA . ASP A 1 71 ? 17.521 -4.292 -2.522 1.00 61.84 71 ASP A CA 1
ATOM 540 C C . ASP A 1 71 ? 17.240 -2.874 -1.974 1.00 61.84 71 ASP A C 1
ATOM 542 O O . ASP A 1 71 ? 17.210 -2.585 -0.775 1.00 61.84 71 ASP A O 1
ATOM 546 N N . THR A 1 72 ? 17.128 -1.924 -2.901 1.00 70.31 72 THR A N 1
ATOM 547 C CA . THR A 1 72 ? 16.947 -0.507 -2.629 1.00 70.31 72 THR A CA 1
ATOM 548 C C . THR A 1 72 ? 15.514 -0.254 -2.190 1.00 70.31 72 THR A C 1
ATOM 550 O O . THR A 1 72 ? 14.570 -0.305 -2.977 1.00 70.31 72 THR A O 1
ATOM 553 N N . ILE A 1 73 ? 15.360 0.093 -0.916 1.00 74.06 73 ILE A N 1
ATOM 554 C CA . ILE A 1 73 ? 14.080 0.505 -0.344 1.00 74.06 73 ILE A CA 1
ATOM 555 C C . ILE A 1 73 ? 13.943 2.024 -0.481 1.00 74.06 73 ILE A C 1
ATOM 557 O O . ILE A 1 73 ? 14.778 2.784 0.010 1.00 74.06 73 ILE A O 1
ATOM 561 N N . ILE A 1 74 ? 12.855 2.474 -1.108 1.00 75.44 74 ILE A N 1
ATOM 562 C CA . ILE A 1 74 ? 12.557 3.896 -1.322 1.00 75.44 74 ILE A CA 1
ATOM 563 C C . ILE A 1 74 ? 11.305 4.267 -0.532 1.00 75.44 74 ILE A C 1
ATOM 565 O O . ILE A 1 74 ? 10.253 3.645 -0.682 1.00 75.44 74 ILE A O 1
ATOM 569 N N . ALA A 1 75 ? 11.389 5.313 0.292 1.00 75.38 75 ALA A N 1
ATOM 570 C CA . ALA A 1 75 ? 10.206 5.851 0.951 1.00 75.38 75 ALA A CA 1
ATOM 571 C C . ALA A 1 75 ? 9.306 6.526 -0.083 1.00 75.38 75 ALA A C 1
ATOM 573 O O . ALA A 1 75 ? 9.733 7.464 -0.756 1.00 75.38 75 ALA A O 1
ATOM 574 N N . SER A 1 76 ? 8.034 6.145 -0.132 1.00 76.94 76 SER A N 1
ATOM 575 C CA . SER A 1 76 ? 7.044 6.746 -1.022 1.00 76.94 76 SER A CA 1
ATOM 576 C C . SER A 1 76 ? 5.745 7.033 -0.276 1.00 76.94 76 SER A C 1
ATOM 578 O O . SER A 1 76 ? 5.297 6.223 0.537 1.00 76.94 76 SER A O 1
ATOM 580 N N . ALA A 1 77 ? 5.144 8.192 -0.550 1.00 76.19 77 ALA A N 1
ATOM 581 C CA . ALA A 1 77 ? 3.789 8.482 -0.097 1.00 76.19 77 ALA A CA 1
ATOM 582 C C . ALA A 1 77 ? 2.816 7.609 -0.902 1.00 76.19 77 ALA A C 1
ATOM 584 O O . ALA A 1 77 ? 2.891 7.580 -2.130 1.00 76.19 77 ALA A O 1
ATOM 585 N N . ASN A 1 78 ? 1.915 6.893 -0.222 1.00 79.19 78 ASN A N 1
ATOM 586 C CA . ASN A 1 78 ? 1.036 5.898 -0.852 1.00 79.19 78 ASN A CA 1
ATOM 587 C C . ASN A 1 78 ? 1.813 4.847 -1.670 1.00 79.19 78 ASN A C 1
ATOM 589 O O . ASN A 1 78 ? 1.439 4.538 -2.803 1.00 79.19 78 ASN A O 1
ATOM 593 N N . GLY A 1 79 ? 2.897 4.302 -1.102 1.00 82.44 79 GLY A N 1
ATOM 594 C CA . GLY A 1 79 ? 3.851 3.441 -1.812 1.00 82.44 79 GLY A CA 1
ATOM 595 C C . GLY A 1 79 ? 3.234 2.271 -2.585 1.00 82.44 79 GLY A C 1
ATOM 596 O O . GLY A 1 79 ? 3.707 1.962 -3.673 1.00 82.44 79 GLY A O 1
ATOM 597 N N . PHE A 1 80 ? 2.135 1.687 -2.095 1.00 86.69 80 PHE A N 1
ATOM 598 C CA . PHE A 1 80 ? 1.408 0.633 -2.810 1.00 86.69 80 PHE A CA 1
ATOM 599 C C . PHE A 1 80 ? 0.819 1.125 -4.145 1.00 86.69 80 PHE A C 1
ATOM 601 O O . PHE A 1 80 ? 1.087 0.553 -5.199 1.00 86.69 80 PHE A O 1
ATOM 608 N N . VAL A 1 81 ? 0.057 2.225 -4.123 1.00 89.69 81 VAL A N 1
ATOM 609 C CA . VAL A 1 81 ? -0.598 2.775 -5.324 1.00 89.69 81 VAL A CA 1
ATOM 610 C C . VAL A 1 81 ? 0.425 3.423 -6.248 1.00 89.69 81 VAL A C 1
ATOM 612 O O . VAL A 1 81 ? 0.424 3.156 -7.447 1.00 89.69 81 VAL A O 1
ATOM 615 N N . LEU A 1 82 ? 1.321 4.255 -5.707 1.00 89.44 82 LEU A N 1
ATOM 616 C CA . LEU A 1 82 ? 2.299 4.963 -6.529 1.00 89.44 82 LEU A CA 1
ATOM 617 C C . LEU A 1 82 ? 3.324 4.002 -7.142 1.00 89.44 82 LEU A C 1
ATOM 619 O O . LEU A 1 82 ? 3.712 4.189 -8.293 1.00 89.44 82 LEU A O 1
ATOM 623 N N . GLY A 1 83 ? 3.709 2.948 -6.417 1.00 88.75 83 GLY A N 1
ATOM 624 C CA . GLY A 1 83 ? 4.537 1.868 -6.950 1.00 88.75 83 GLY A CA 1
ATOM 625 C C . GLY A 1 83 ? 3.860 1.158 -8.121 1.00 88.75 83 GLY A C 1
ATOM 626 O O . GLY A 1 83 ? 4.485 0.976 -9.164 1.00 88.75 83 GLY A O 1
ATOM 627 N N . ALA A 1 84 ? 2.563 0.850 -7.999 1.00 90.69 84 ALA A N 1
ATOM 628 C CA . ALA A 1 84 ? 1.800 0.237 -9.083 1.00 90.69 84 ALA A CA 1
ATOM 629 C C . ALA A 1 84 ? 1.682 1.133 -10.322 1.00 90.69 84 ALA A C 1
ATOM 631 O O . ALA A 1 84 ? 1.937 0.689 -11.442 1.00 90.69 84 ALA A O 1
ATOM 632 N N . VAL A 1 85 ? 1.358 2.413 -10.121 1.00 91.75 85 VAL A N 1
ATOM 633 C CA . VAL A 1 85 ? 1.273 3.407 -11.202 1.00 91.75 85 VAL A CA 1
ATOM 634 C C . VAL A 1 85 ? 2.623 3.586 -11.892 1.00 91.75 85 VAL A C 1
ATOM 636 O O . VAL A 1 85 ? 2.683 3.635 -13.120 1.00 91.75 85 VAL A O 1
ATOM 639 N N . ARG A 1 86 ? 3.717 3.660 -11.125 1.00 88.56 86 ARG A N 1
ATOM 640 C CA . ARG A 1 86 ? 5.068 3.766 -11.681 1.00 88.56 86 ARG A CA 1
ATOM 641 C C . ARG A 1 86 ? 5.417 2.542 -12.514 1.00 88.56 86 ARG A C 1
ATOM 643 O O . ARG A 1 86 ? 5.864 2.707 -13.643 1.00 88.56 86 ARG A O 1
ATOM 650 N N . ALA A 1 87 ? 5.182 1.342 -11.983 1.00 89.75 87 ALA A N 1
ATOM 651 C CA . ALA A 1 87 ? 5.465 0.109 -12.703 1.00 89.75 87 ALA A CA 1
ATOM 652 C C . ALA A 1 87 ? 4.705 0.051 -14.033 1.00 89.75 87 ALA A C 1
ATOM 654 O O . ALA A 1 87 ? 5.299 -0.253 -15.063 1.00 89.75 87 ALA A O 1
ATOM 655 N N . TYR A 1 88 ? 3.426 0.433 -14.031 1.00 90.81 88 TYR A N 1
ATOM 656 C CA . TYR A 1 88 ? 2.628 0.515 -15.252 1.00 90.81 88 TYR A CA 1
ATOM 657 C C . TYR A 1 88 ? 3.198 1.528 -16.259 1.00 90.81 88 TYR A C 1
ATOM 659 O O . TYR A 1 88 ? 3.463 1.178 -17.408 1.00 90.81 88 TYR A O 1
ATOM 667 N N . ASN A 1 89 ? 3.427 2.772 -15.825 1.00 91.19 89 ASN A N 1
ATOM 668 C CA . ASN A 1 89 ? 3.843 3.870 -16.705 1.00 91.19 89 ASN A CA 1
ATOM 669 C C . ASN A 1 89 ? 5.269 3.718 -17.250 1.00 91.19 89 ASN A C 1
ATOM 671 O O . ASN A 1 89 ? 5.567 4.233 -18.323 1.00 91.19 89 ASN A O 1
ATOM 675 N N . GLN A 1 90 ? 6.158 3.068 -16.499 1.00 90.25 90 GLN A N 1
ATOM 676 C CA . GLN A 1 90 ? 7.572 2.911 -16.857 1.00 90.25 90 GLN A CA 1
ATOM 677 C C . GLN A 1 90 ? 7.899 1.507 -17.380 1.00 90.25 90 GLN A C 1
ATOM 679 O O . GLN A 1 90 ? 9.059 1.222 -17.678 1.00 90.25 90 GLN A O 1
ATOM 684 N N . HIS A 1 91 ? 6.882 0.655 -17.543 1.00 90.62 91 HIS A N 1
ATOM 685 C CA . HIS A 1 91 ? 7.019 -0.731 -17.984 1.00 90.62 91 HIS A CA 1
ATOM 686 C C . HIS A 1 91 ? 7.958 -1.532 -17.070 1.00 90.62 91 HIS A C 1
ATOM 688 O O . HIS A 1 91 ? 8.892 -2.168 -17.539 1.00 90.62 91 HIS A O 1
ATOM 694 N N . HIS A 1 92 ? 7.762 -1.488 -15.754 1.00 86.25 92 HIS A N 1
ATOM 695 C CA . HIS A 1 92 ? 8.492 -2.359 -14.829 1.00 86.25 92 HIS A CA 1
ATOM 696 C C . HIS A 1 92 ? 7.657 -3.579 -14.463 1.00 86.25 92 HIS A C 1
ATOM 698 O O . HIS A 1 92 ? 6.434 -3.503 -14.388 1.00 86.25 92 HIS A O 1
ATOM 704 N N . HIS A 1 93 ? 8.317 -4.691 -14.147 1.00 85.62 93 HIS A N 1
ATOM 705 C CA . HIS A 1 93 ? 7.637 -5.787 -13.470 1.00 85.62 93 HIS A CA 1
ATOM 706 C C . HIS A 1 93 ? 7.174 -5.346 -12.084 1.00 85.62 93 HIS A C 1
ATOM 708 O O . HIS A 1 93 ? 7.884 -4.626 -11.379 1.00 85.62 93 HIS A O 1
ATOM 714 N N . LEU A 1 94 ? 5.994 -5.815 -11.686 1.00 86.62 94 LEU A N 1
ATOM 715 C CA . LEU A 1 94 ? 5.463 -5.572 -10.357 1.00 86.62 94 LEU A CA 1
ATOM 716 C C . LEU A 1 94 ? 5.289 -6.896 -9.627 1.00 86.62 94 LEU A C 1
ATOM 718 O O . LEU A 1 94 ? 4.577 -7.794 -10.080 1.00 86.62 94 LEU A O 1
ATOM 722 N N . ILE A 1 95 ? 5.970 -6.997 -8.492 1.00 85.12 95 ILE A N 1
ATOM 723 C CA . ILE A 1 95 ? 5.887 -8.133 -7.584 1.00 85.12 95 ILE A CA 1
ATOM 724 C C . ILE A 1 95 ? 5.119 -7.658 -6.361 1.00 85.12 95 ILE A C 1
ATOM 726 O O . ILE A 1 95 ? 5.574 -6.763 -5.650 1.00 85.12 95 ILE A O 1
ATOM 730 N N . LEU A 1 96 ? 3.956 -8.257 -6.116 1.00 84.81 96 LEU A N 1
ATOM 731 C CA . LEU A 1 96 ? 3.198 -8.031 -4.890 1.00 84.81 96 LEU A CA 1
ATOM 732 C C . LEU A 1 96 ? 3.202 -9.300 -4.057 1.00 84.81 96 LEU A C 1
ATOM 734 O O . LEU A 1 96 ? 2.894 -10.395 -4.540 1.00 84.81 96 LEU A O 1
ATOM 738 N N . ARG A 1 97 ? 3.525 -9.149 -2.777 1.00 83.06 97 ARG A N 1
ATOM 739 C CA . ARG A 1 97 ? 3.378 -10.237 -1.818 1.00 83.06 97 ARG A CA 1
ATOM 740 C C . ARG A 1 97 ? 1.973 -10.158 -1.222 1.00 83.06 97 ARG A C 1
ATOM 742 O O . ARG A 1 97 ? 1.455 -9.056 -1.031 1.00 83.06 97 ARG A O 1
ATOM 749 N N . PRO A 1 98 ? 1.349 -11.294 -0.887 1.00 85.19 98 PRO A N 1
ATOM 750 C CA . PRO A 1 98 ? 0.044 -11.329 -0.239 1.00 85.19 98 PRO A CA 1
ATOM 751 C C . PRO A 1 98 ? -0.026 -10.445 1.011 1.00 85.19 98 PRO A C 1
ATOM 753 O O . PRO A 1 98 ? -1.030 -9.768 1.222 1.00 85.19 98 PRO A O 1
ATOM 756 N N . ASP A 1 99 ? 1.059 -10.388 1.789 1.00 83.00 99 ASP A N 1
ATOM 757 C CA . ASP A 1 99 ? 1.157 -9.548 2.986 1.00 83.00 99 ASP A CA 1
ATOM 758 C C . ASP A 1 99 ? 1.030 -8.053 2.655 1.00 83.00 99 ASP A C 1
ATOM 760 O O . ASP A 1 99 ? 0.333 -7.332 3.365 1.00 83.00 99 ASP A O 1
ATOM 764 N N . ASP A 1 100 ? 1.634 -7.587 1.554 1.00 83.06 100 ASP A N 1
ATOM 765 C CA . ASP A 1 100 ? 1.566 -6.180 1.131 1.00 83.06 100 ASP A CA 1
ATOM 766 C C . ASP A 1 100 ? 0.121 -5.790 0.769 1.00 83.06 100 ASP A C 1
ATOM 768 O O . ASP A 1 100 ? -0.355 -4.710 1.125 1.00 83.06 100 ASP A O 1
ATOM 772 N N . VAL A 1 101 ? -0.611 -6.703 0.120 1.00 87.38 101 VAL A N 1
ATOM 773 C CA . VAL A 1 101 ? -2.028 -6.518 -0.233 1.00 87.38 101 VAL A CA 1
ATOM 774 C C . VAL A 1 101 ? -2.907 -6.524 1.016 1.00 87.38 101 VAL A C 1
ATOM 776 O O . VAL A 1 101 ? -3.771 -5.659 1.173 1.00 87.38 101 VAL A O 1
ATOM 779 N N . TRP A 1 102 ? -2.690 -7.474 1.928 1.00 89.12 102 TRP A N 1
ATOM 780 C CA . TRP A 1 102 ? -3.473 -7.559 3.159 1.00 89.12 102 TRP A CA 1
ATOM 781 C C . TRP A 1 102 ? -3.257 -6.338 4.056 1.00 89.12 102 TRP A C 1
ATOM 783 O O . TRP A 1 102 ? -4.226 -5.760 4.552 1.00 89.12 102 TRP A O 1
ATOM 793 N N . LEU A 1 103 ? -2.008 -5.888 4.200 1.00 86.56 103 LEU A N 1
ATOM 794 C CA . LEU A 1 103 ? -1.673 -4.668 4.933 1.00 86.56 103 LEU A CA 1
ATOM 795 C C . LEU A 1 103 ? -2.351 -3.440 4.324 1.00 86.56 103 LEU A C 1
ATOM 797 O O . LEU A 1 103 ? -2.906 -2.632 5.070 1.00 86.56 103 LEU A O 1
ATOM 801 N N . ALA A 1 104 ? -2.375 -3.313 2.994 1.00 87.56 104 ALA A N 1
ATOM 802 C CA . ALA A 1 104 ? -3.082 -2.222 2.330 1.00 87.56 104 ALA A CA 1
ATOM 803 C C . ALA A 1 104 ? -4.588 -2.236 2.654 1.00 87.56 104 ALA A C 1
ATOM 805 O O . ALA A 1 104 ? -5.140 -1.209 3.054 1.00 87.56 104 ALA A O 1
ATOM 806 N N . ILE A 1 105 ? -5.246 -3.397 2.555 1.00 91.56 105 ILE A N 1
ATOM 807 C CA . ILE A 1 105 ? -6.682 -3.533 2.857 1.00 91.56 105 ILE A CA 1
ATOM 808 C C . ILE A 1 105 ? -6.964 -3.185 4.321 1.00 91.56 105 ILE A C 1
ATOM 810 O O . ILE A 1 105 ? -7.856 -2.384 4.599 1.00 91.56 105 ILE A O 1
ATOM 814 N N . MET A 1 106 ? -6.203 -3.755 5.258 1.00 92.31 106 MET A N 1
ATOM 815 C CA . MET A 1 106 ? -6.398 -3.531 6.693 1.00 92.31 106 MET A CA 1
ATOM 816 C C . MET A 1 106 ? -6.153 -2.079 7.095 1.00 92.31 106 MET A C 1
ATOM 818 O O . MET A 1 106 ? -6.910 -1.535 7.898 1.00 92.31 106 MET A O 1
ATOM 822 N N . THR A 1 107 ? -5.146 -1.433 6.508 1.00 87.12 107 THR A N 1
ATOM 823 C CA . THR A 1 107 ? -4.842 -0.023 6.783 1.00 87.12 107 THR A CA 1
ATOM 824 C C . THR A 1 107 ? -5.993 0.873 6.335 1.00 87.12 107 THR A C 1
ATOM 826 O O . THR A 1 107 ? -6.523 1.645 7.135 1.00 87.12 107 THR A O 1
ATOM 829 N N . GLN A 1 108 ? -6.453 0.717 5.089 1.00 89.44 108 GLN A N 1
ATOM 830 C CA . GLN A 1 108 ? -7.559 1.520 4.560 1.00 89.44 108 GLN A CA 1
ATOM 831 C C . GLN A 1 108 ? -8.880 1.232 5.279 1.00 89.44 108 GLN A C 1
ATOM 833 O O . GLN A 1 108 ? -9.644 2.157 5.558 1.00 89.44 108 GLN A O 1
ATOM 838 N N . PHE A 1 109 ? -9.137 -0.028 5.633 1.00 93.31 109 PHE A N 1
ATOM 839 C CA . PHE A 1 109 ? -10.294 -0.402 6.439 1.00 93.31 109 PHE A CA 1
ATOM 840 C C . PHE A 1 109 ? -10.255 0.246 7.829 1.00 93.31 109 PHE A C 1
ATOM 842 O O . PHE A 1 109 ? -11.253 0.823 8.257 1.00 93.31 109 PHE A O 1
ATOM 849 N N . GLY A 1 110 ? -9.110 0.217 8.515 1.00 91.44 110 GLY A N 1
ATOM 850 C CA . GLY A 1 110 ? -8.943 0.853 9.822 1.00 91.44 110 GLY A CA 1
ATOM 851 C C . GLY A 1 110 ? -9.196 2.361 9.775 1.00 91.44 110 GLY A C 1
ATOM 852 O O . GLY A 1 110 ? -9.935 2.887 10.607 1.00 91.44 110 GLY A O 1
ATOM 853 N N . LEU A 1 111 ? -8.661 3.052 8.763 1.00 90.31 111 LEU A N 1
ATOM 854 C CA . LEU A 1 111 ? -8.928 4.479 8.548 1.00 90.31 111 LEU A CA 1
ATOM 855 C C . LEU A 1 111 ? -10.415 4.753 8.292 1.00 90.31 111 LEU A C 1
ATOM 857 O O . LEU A 1 111 ? -10.976 5.687 8.866 1.00 90.31 111 LEU A O 1
ATOM 861 N N . PHE A 1 112 ? -11.071 3.921 7.479 1.00 94.06 112 PHE A N 1
ATOM 862 C CA . PHE A 1 112 ? -12.504 4.039 7.215 1.00 94.06 112 PHE A CA 1
ATOM 863 C C . PHE A 1 112 ? -13.338 3.875 8.490 1.00 94.06 112 PHE A C 1
ATOM 865 O O . PHE A 1 112 ? -14.198 4.716 8.763 1.00 94.06 112 PHE A O 1
ATOM 872 N N . VAL A 1 113 ? -13.067 2.829 9.277 1.00 93.38 113 VAL A N 1
ATOM 873 C CA . VAL A 1 113 ? -13.747 2.566 10.554 1.00 93.38 113 VAL A CA 1
ATOM 874 C C . VAL A 1 113 ? -13.536 3.724 11.521 1.00 93.38 113 VAL A C 1
ATOM 876 O O . VAL A 1 113 ? -14.502 4.183 12.119 1.00 93.38 113 VAL A O 1
ATOM 879 N N . ASN A 1 114 ? -12.314 4.247 11.632 1.00 89.25 114 ASN A N 1
ATOM 880 C CA . ASN A 1 114 ? -12.023 5.380 12.510 1.00 89.25 114 ASN A CA 1
ATOM 881 C C . ASN A 1 114 ? -12.784 6.650 12.095 1.00 89.25 114 ASN A C 1
ATOM 883 O O . ASN A 1 114 ? -13.297 7.359 12.957 1.00 89.25 114 ASN A O 1
ATOM 887 N N . GLY A 1 115 ? -12.908 6.922 10.792 1.00 92.12 115 GLY A N 1
ATOM 888 C CA . GLY A 1 115 ? -13.670 8.067 10.280 1.00 92.12 115 GLY A CA 1
ATOM 889 C C . GLY A 1 115 ? -15.195 7.913 10.369 1.00 92.12 115 GLY A C 1
ATOM 890 O O . GLY A 1 115 ? -15.907 8.913 10.369 1.00 92.12 115 GLY A O 1
ATOM 891 N N . HIS A 1 116 ? -15.701 6.680 10.467 1.00 91.81 116 HIS A N 1
ATOM 892 C CA . HIS A 1 116 ? -17.137 6.364 10.455 1.00 91.81 116 HIS A CA 1
ATOM 893 C C . HIS A 1 116 ? -17.568 5.535 11.669 1.00 91.81 116 HIS A C 1
ATOM 895 O O . HIS A 1 116 ? -18.515 4.754 11.572 1.00 91.81 116 HIS A O 1
ATOM 901 N N . ALA A 1 117 ? -16.886 5.698 12.805 1.00 89.75 117 ALA A N 1
ATOM 902 C CA . ALA A 1 117 ? -16.985 4.792 13.949 1.00 89.75 117 ALA A CA 1
ATOM 903 C C . ALA A 1 117 ? -18.430 4.543 14.408 1.00 89.75 117 ALA A C 1
ATOM 905 O O . ALA A 1 117 ? -18.801 3.399 14.653 1.00 89.75 117 ALA A O 1
ATOM 906 N N . GLU A 1 118 ? -19.268 5.584 14.449 1.00 88.75 118 GLU A N 1
ATOM 907 C CA . GLU A 1 118 ? -20.681 5.462 14.834 1.00 88.75 118 GLU A CA 1
ATOM 908 C C . GLU A 1 118 ? -21.519 4.672 13.821 1.00 88.75 118 GLU A C 1
ATOM 910 O O . GLU A 1 118 ? -22.355 3.861 14.209 1.00 88.75 118 GLU A O 1
ATOM 915 N N . ALA A 1 119 ? -21.276 4.858 12.522 1.00 90.25 119 ALA A N 1
ATOM 916 C CA . ALA A 1 119 ? -22.058 4.226 11.459 1.00 90.25 119 ALA A CA 1
ATOM 917 C C . ALA A 1 119 ? -21.755 2.727 11.286 1.00 90.25 119 ALA A C 1
ATOM 919 O O . ALA A 1 119 ? -22.552 2.003 10.691 1.00 90.25 119 ALA A O 1
ATOM 920 N N . VAL A 1 120 ? -20.597 2.262 11.767 1.00 91.12 120 VAL A N 1
ATOM 921 C CA . VAL A 1 120 ? -20.198 0.841 11.731 1.00 91.12 120 VAL A CA 1
ATOM 922 C C . VAL A 1 120 ? -20.178 0.183 13.112 1.00 91.12 120 VAL A C 1
ATOM 924 O O . VAL A 1 120 ? -19.819 -0.990 13.230 1.00 91.12 120 VAL A O 1
ATOM 927 N N . ARG A 1 121 ? -20.555 0.919 14.163 1.00 88.06 121 ARG A N 1
ATOM 928 C CA . ARG A 1 121 ? -20.472 0.498 15.566 1.00 88.06 121 ARG A CA 1
ATOM 929 C C . ARG A 1 121 ? -21.208 -0.808 15.826 1.00 88.06 121 ARG A C 1
ATOM 931 O O . ARG A 1 121 ? -20.633 -1.744 16.372 1.00 88.06 121 ARG A O 1
ATOM 938 N N . ASP A 1 122 ? -22.458 -0.881 15.397 1.00 88.81 122 ASP A N 1
ATOM 939 C CA . ASP A 1 122 ? -23.347 -2.031 15.572 1.00 88.81 122 ASP A CA 1
ATOM 940 C C . ASP A 1 122 ? -22.824 -3.319 14.914 1.00 88.81 122 ASP A C 1
ATOM 942 O O . ASP A 1 122 ? -23.218 -4.418 15.308 1.00 88.81 122 ASP A O 1
ATOM 946 N N . LYS A 1 123 ? -21.909 -3.193 13.946 1.00 89.56 123 LYS A N 1
ATOM 947 C CA . LYS A 1 123 ? -21.249 -4.316 13.266 1.00 89.56 123 LYS A CA 1
ATOM 948 C C . LYS A 1 123 ? -19.982 -4.794 13.974 1.00 89.56 123 LYS A C 1
ATOM 950 O O . LYS A 1 123 ? -19.602 -5.948 13.800 1.00 89.56 123 LYS A O 1
ATOM 955 N N . LEU A 1 124 ? -19.308 -3.921 14.725 1.00 87.62 124 LEU A N 1
ATOM 956 C CA . LEU A 1 124 ? -17.983 -4.189 15.301 1.00 87.62 124 LEU A CA 1
ATOM 957 C C . LEU A 1 124 ? -18.009 -4.387 16.820 1.00 87.62 124 LEU A C 1
ATOM 959 O O . LEU A 1 124 ? -17.174 -5.115 17.356 1.00 87.62 124 LEU A O 1
ATOM 963 N N . VAL A 1 125 ? -18.963 -3.773 17.523 1.00 86.62 125 VAL A N 1
ATOM 964 C CA . VAL A 1 125 ? -19.096 -3.856 18.982 1.00 86.62 125 VAL A CA 1
ATOM 965 C C . VAL A 1 125 ? -20.521 -4.216 19.398 1.00 86.62 125 VAL A C 1
ATOM 967 O O . VAL A 1 125 ? -21.498 -3.891 18.733 1.00 86.62 125 VAL A O 1
ATOM 970 N N . LYS A 1 126 ? -20.656 -4.899 20.542 1.00 84.69 126 LYS A N 1
ATOM 971 C CA . LYS A 1 126 ? -21.965 -5.342 21.062 1.00 84.69 126 LYS A CA 1
ATOM 972 C C . LYS A 1 126 ? -22.823 -4.194 21.603 1.00 84.69 126 LYS A C 1
ATOM 974 O O . LYS A 1 126 ? -24.041 -4.333 21.685 1.00 84.69 126 LYS A O 1
ATOM 979 N N . HIS A 1 127 ? -22.201 -3.094 22.025 1.00 81.69 127 HIS A N 1
ATOM 980 C CA . HIS A 1 127 ? -22.913 -1.951 22.583 1.00 81.69 127 HIS A CA 1
ATOM 981 C C . HIS A 1 127 ? -23.308 -0.973 21.479 1.00 81.69 127 HIS A C 1
ATOM 983 O O . HIS A 1 127 ? -22.489 -0.574 20.655 1.00 81.69 127 HIS A O 1
ATOM 989 N N . LYS A 1 128 ? -24.587 -0.595 21.473 1.00 75.56 128 LYS A N 1
ATOM 990 C CA . LYS A 1 128 ? -25.184 0.183 20.382 1.00 75.56 128 LYS A CA 1
ATOM 991 C C . LYS A 1 128 ? -24.951 1.685 20.500 1.00 75.56 128 LYS A C 1
ATOM 993 O O . LYS A 1 128 ? -24.898 2.362 19.486 1.00 75.56 128 LYS A O 1
ATOM 998 N N . GLU A 1 129 ? -24.780 2.194 21.716 1.00 78.81 129 GLU A N 1
ATOM 999 C CA . GLU A 1 129 ? -24.648 3.626 21.984 1.00 78.81 129 GLU A CA 1
ATOM 1000 C C . GLU A 1 129 ? -23.474 3.900 22.927 1.00 78.81 129 GLU A C 1
ATOM 1002 O O . GLU A 1 129 ? -23.130 3.069 23.774 1.00 78.81 129 GLU A O 1
ATOM 1007 N N . GLY A 1 130 ? -22.863 5.077 22.767 1.00 75.19 130 GLY A N 1
ATOM 1008 C CA . GLY A 1 130 ? -21.865 5.623 23.685 1.00 75.19 130 GLY A CA 1
ATOM 1009 C C . GLY A 1 130 ? -20.591 4.788 23.843 1.00 75.19 130 GLY A C 1
ATOM 1010 O O . GLY A 1 130 ? -20.261 3.915 23.038 1.00 75.19 130 GLY A O 1
ATOM 1011 N N . THR A 1 131 ? -19.832 5.072 24.894 1.00 74.62 131 THR A N 1
ATOM 1012 C CA . THR A 1 131 ? -18.645 4.304 25.283 1.00 74.62 131 THR A CA 1
ATOM 1013 C C . THR A 1 131 ? -18.979 3.422 26.481 1.00 74.62 131 THR A C 1
ATOM 1015 O O . THR A 1 131 ? -19.739 3.815 27.364 1.00 74.62 131 THR A O 1
ATOM 1018 N N . GLN A 1 132 ? -18.428 2.208 26.520 1.00 77.31 132 GLN A N 1
ATOM 1019 C CA . GLN A 1 132 ? -18.505 1.352 27.702 1.00 77.31 132 GLN A CA 1
ATOM 1020 C C . GLN A 1 132 ? -17.148 1.325 28.398 1.00 77.31 132 GLN A C 1
ATOM 1022 O O . GLN A 1 132 ? -16.111 1.185 27.751 1.00 77.31 132 GLN A O 1
ATOM 1027 N N . GLY A 1 133 ? -17.161 1.467 29.723 1.00 75.25 133 GLY A N 1
ATOM 1028 C CA . GLY A 1 133 ? -15.958 1.316 30.532 1.00 75.25 133 GLY A CA 1
ATOM 1029 C C . GLY A 1 133 ? -15.445 -0.121 30.457 1.00 75.25 133 GLY A C 1
ATOM 1030 O O . GLY A 1 133 ? -16.209 -1.069 30.644 1.00 75.25 133 GLY A O 1
ATOM 1031 N N . LEU A 1 134 ? -14.153 -0.286 30.182 1.00 76.75 134 LEU A N 1
ATOM 1032 C CA . LEU A 1 134 ? -13.496 -1.589 30.225 1.00 76.75 134 LEU A CA 1
ATOM 1033 C C . LEU A 1 134 ? -13.407 -2.053 31.686 1.00 76.75 134 LEU A C 1
ATOM 1035 O O . LEU A 1 134 ? -12.723 -1.429 32.494 1.00 76.75 134 LEU A O 1
ATOM 1039 N N . VAL A 1 135 ? -14.087 -3.150 32.027 1.00 77.75 135 VAL A N 1
ATOM 1040 C CA . VAL A 1 135 ? -13.924 -3.817 33.327 1.00 77.75 135 VAL A CA 1
ATOM 1041 C C . VAL A 1 135 ? -12.826 -4.862 33.175 1.00 77.75 135 VAL A C 1
ATOM 1043 O O . VAL A 1 135 ? -13.062 -5.944 32.640 1.00 77.75 135 VAL A O 1
ATOM 1046 N N . VAL A 1 136 ? -11.614 -4.525 33.612 1.00 69.69 136 VAL A N 1
ATOM 1047 C CA . VAL A 1 136 ? -10.512 -5.489 33.711 1.00 69.69 136 VAL A CA 1
ATOM 1048 C C . VAL A 1 136 ? -10.681 -6.240 35.031 1.00 69.69 136 VAL A C 1
ATOM 1050 O O . VAL A 1 136 ? -10.752 -5.613 36.087 1.00 69.69 136 VAL A O 1
ATOM 1053 N N . LYS A 1 137 ? -10.827 -7.564 34.953 1.00 49.59 137 LYS A N 1
ATOM 1054 C CA . LYS A 1 137 ? -10.863 -8.462 36.112 1.00 49.59 137 LYS A CA 1
ATOM 1055 C C . LYS A 1 137 ? -9.466 -8.950 36.455 1.00 49.59 137 LYS A C 1
ATOM 1057 O O . LYS A 1 137 ? -8.698 -9.184 35.496 1.00 49.59 137 LYS A O 1
#

Sequence (137 aa):
MALLLVARPAHASVTFDVSPVKANPFELDFLERALKPGGHVVHSRTEYKDQRCSEVIQSSSSSTVDGDHDDTIIASANGFVLGAVRAYNQHHHLILRPDDVWLAIMTQFGLFVNGHAEAVRDKLVKHKEGTQGLVVK

InterPro domains:
  IPR025533 Protein of unknown function DUF4419 [PF14388] (78-136)
  IPR025533 Protein of unknown function DUF4419 [PTHR31252] (13-129)

Radius of gyration: 20.06 Å; chains: 1; bounding box: 50×37×60 Å

Organism: Aphanomyces astaci (NCBI:txid112090)

Secondary structure (DSSP, 8-state):
-------------EEE-SSSSPPPPP---HHHHHH--SS-GGGG-HHHHHTT----S-------SSTTS-------TTHHHHHHHHHHHHT--EEE-HHHHHHHHHHHHHHHHHHTHHHHHHHH-S--SS-------

pLDDT: mean 73.98, std 16.45, range [27.34, 94.06]